Protein AF-A0A1U7IYZ2-F1 (afdb_monomer_lite)

Secondary structure (DSSP, 8-state):
--HHHHHHHHHTT---EEE--SSHHHHHHHHHHHHHSTTPEEE--SBSSSHHHHHH-TTPPB-HHHHHTHHHHHHHHHHHHHHHTT--HHHHHHHHHHHHHHHTTPPPPHHHHHHHHHHHHTPPPS-----------------------

Structure (mmCIF, N/CA/C/O backbone):
data_AF-A0A1U7IYZ2-F1
#
_entry.id   AF-A0A1U7IYZ2-F1
#
loop_
_atom_site.group_PDB
_atom_site.id
_atom_site.type_symbol
_atom_site.label_atom_id
_atom_site.label_alt_id
_atom_site.label_comp_id
_atom_site.label_asym_id
_atom_site.label_entity_id
_atom_site.label_seq_id
_atom_site.pdbx_PDB_ins_code
_atom_site.Cartn_x
_atom_site.Cartn_y
_atom_site.Cartn_z
_atom_site.occupancy
_atom_site.B_iso_or_equiv
_atom_site.auth_seq_id
_atom_site.auth_comp_id
_atom_site.auth_asym_id
_atom_site.auth_atom_id
_atom_site.pdbx_PDB_model_num
ATOM 1 N N . MET A 1 1 ? 8.495 -15.330 1.057 1.00 73.81 1 MET A N 1
ATOM 2 C CA . MET A 1 1 ? 7.970 -14.806 -0.222 1.00 73.81 1 MET A CA 1
ATOM 3 C C . MET A 1 1 ? 9.163 -14.401 -1.094 1.00 73.81 1 MET A C 1
ATOM 5 O O . MET A 1 1 ? 10.067 -13.788 -0.536 1.00 73.81 1 MET A O 1
ATOM 9 N N . PRO A 1 2 ? 9.247 -14.772 -2.387 1.00 88.88 2 PRO A N 1
ATOM 10 C CA . PRO A 1 2 ? 10.456 -14.579 -3.202 1.00 88.88 2 PRO A CA 1
ATOM 11 C C . PRO A 1 2 ? 10.531 -13.169 -3.823 1.00 88.88 2 PRO A C 1
ATOM 13 O O . PRO A 1 2 ? 10.256 -12.978 -5.004 1.00 88.88 2 PRO A O 1
ATOM 16 N N . THR A 1 3 ? 10.891 -12.163 -3.025 1.00 93.06 3 THR A N 1
ATOM 17 C CA . THR A 1 3 ? 10.863 -10.737 -3.417 1.00 93.06 3 THR A CA 1
ATOM 18 C C . THR A 1 3 ? 11.732 -10.412 -4.629 1.00 93.06 3 THR A C 1
ATOM 20 O O . THR A 1 3 ? 11.308 -9.652 -5.494 1.00 93.06 3 THR A O 1
ATOM 23 N N . GLU A 1 4 ? 12.913 -11.019 -4.743 1.00 94.00 4 GLU A N 1
ATOM 24 C CA . GLU A 1 4 ? 13.823 -10.767 -5.869 1.00 94.00 4 GLU A CA 1
ATOM 25 C C . GLU A 1 4 ? 13.253 -11.242 -7.208 1.00 94.00 4 GLU A C 1
ATOM 27 O O . GLU A 1 4 ? 13.394 -10.554 -8.217 1.00 94.00 4 GLU A O 1
ATOM 32 N N . ALA A 1 5 ? 12.530 -12.366 -7.215 1.00 94.50 5 ALA A N 1
ATOM 33 C CA . ALA A 1 5 ? 11.843 -12.839 -8.413 1.00 94.50 5 ALA A CA 1
ATOM 34 C C . ALA A 1 5 ? 10.744 -11.857 -8.850 1.00 94.50 5 ALA A C 1
ATOM 36 O O . ALA A 1 5 ? 10.621 -11.556 -10.034 1.00 94.50 5 ALA A O 1
ATOM 37 N N . LEU A 1 6 ? 9.995 -11.289 -7.898 1.00 95.00 6 LEU A N 1
ATOM 38 C CA . LEU A 1 6 ? 8.953 -10.302 -8.203 1.00 95.00 6 LEU A CA 1
ATOM 39 C C . LEU A 1 6 ? 9.535 -8.994 -8.754 1.00 95.00 6 LEU A C 1
ATOM 41 O O . LEU A 1 6 ? 9.005 -8.442 -9.715 1.00 95.00 6 LEU A O 1
ATOM 45 N N . LYS A 1 7 ? 10.666 -8.526 -8.210 1.00 93.88 7 LYS A N 1
ATOM 46 C CA . LYS A 1 7 ? 11.381 -7.360 -8.757 1.00 93.88 7 LYS A CA 1
ATOM 47 C C . LYS A 1 7 ? 11.827 -7.584 -10.200 1.00 93.88 7 LYS A C 1
ATOM 49 O O . LYS A 1 7 ? 11.795 -6.652 -10.998 1.00 93.88 7 LYS A O 1
ATOM 54 N N . ILE A 1 8 ? 12.259 -8.802 -10.544 1.00 95.44 8 ILE A N 1
ATOM 55 C CA . ILE A 1 8 ? 12.624 -9.147 -11.925 1.00 95.44 8 ILE A CA 1
ATOM 56 C C . ILE A 1 8 ? 11.409 -9.006 -12.843 1.00 95.44 8 ILE A C 1
ATOM 58 O O . ILE A 1 8 ? 11.527 -8.338 -13.864 1.00 95.44 8 ILE A O 1
ATOM 62 N N . VAL A 1 9 ? 10.249 -9.547 -12.453 1.00 95.19 9 VAL A N 1
ATOM 63 C CA . VAL A 1 9 ? 9.007 -9.429 -13.237 1.00 95.19 9 VAL A CA 1
ATOM 64 C C . VAL A 1 9 ? 8.668 -7.965 -13.519 1.00 95.19 9 VAL A C 1
ATOM 66 O O . VAL A 1 9 ? 8.446 -7.613 -14.675 1.00 95.19 9 VAL A O 1
ATOM 69 N N . LEU A 1 10 ? 8.712 -7.102 -12.498 1.00 92.50 10 LEU A N 1
ATOM 70 C CA . LEU A 1 10 ? 8.442 -5.669 -12.662 1.00 92.50 10 LEU A CA 1
ATOM 71 C C . LEU A 1 10 ? 9.448 -4.986 -13.601 1.00 92.50 10 LEU A C 1
ATOM 73 O O . LEU A 1 10 ? 9.054 -4.229 -14.484 1.00 92.50 10 LEU A O 1
ATOM 77 N N . ARG A 1 11 ? 10.749 -5.287 -13.477 1.00 92.25 11 ARG A N 1
ATOM 78 C CA . ARG A 1 11 ? 11.783 -4.744 -14.383 1.00 92.25 11 ARG A CA 1
ATOM 79 C C . ARG A 1 11 ? 11.625 -5.214 -15.827 1.00 92.25 11 ARG A C 1
ATOM 81 O O . ARG A 1 11 ? 12.027 -4.503 -16.741 1.00 92.25 11 ARG A O 1
ATOM 88 N N . SER A 1 12 ? 11.047 -6.393 -16.033 1.00 94.25 12 SER A N 1
ATOM 89 C CA . SER A 1 12 ? 10.710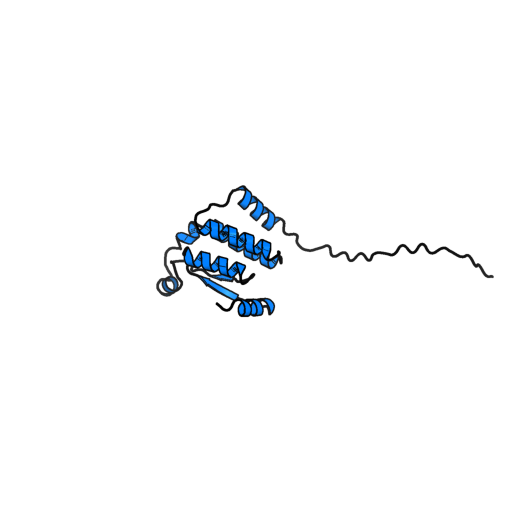 -6.919 -17.358 1.00 94.25 12 SER A CA 1
ATOM 90 C C . SER A 1 12 ? 9.403 -6.347 -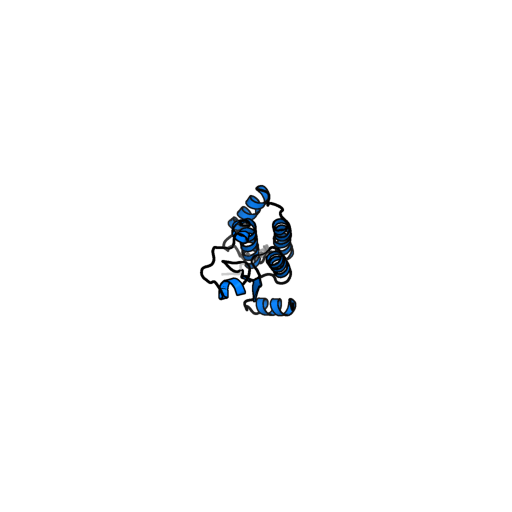17.924 1.00 94.25 12 SER A C 1
ATOM 92 O O . SER A 1 12 ? 8.986 -6.768 -18.999 1.00 94.25 12 SER A O 1
ATOM 94 N N . GLY A 1 13 ? 8.753 -5.407 -17.226 1.00 92.69 13 GLY A N 1
ATOM 95 C CA . GLY A 1 13 ? 7.476 -4.815 -17.633 1.00 92.69 13 GLY A CA 1
ATOM 96 C C . GLY A 1 13 ? 6.254 -5.677 -17.308 1.00 92.69 13 GLY A C 1
ATOM 97 O O . GLY A 1 13 ? 5.159 -5.388 -17.782 1.00 92.69 13 GLY A O 1
ATOM 98 N N . GLY A 1 14 ? 6.425 -6.743 -16.523 1.00 94.00 14 GLY A N 1
ATOM 99 C CA . GLY A 1 14 ? 5.319 -7.541 -16.008 1.00 94.00 14 GLY A CA 1
ATOM 100 C C . GLY A 1 14 ? 4.611 -6.860 -14.836 1.00 94.00 14 GLY A C 1
ATOM 101 O O . GLY A 1 14 ? 5.127 -5.919 -14.237 1.00 94.00 14 GLY A O 1
ATOM 102 N N . LEU A 1 15 ? 3.433 -7.377 -14.485 1.00 93.88 15 LEU A N 1
ATOM 103 C CA . LEU A 1 15 ? 2.626 -6.892 -13.367 1.00 93.88 15 LEU A CA 1
ATOM 104 C C . LEU A 1 15 ? 2.742 -7.844 -12.176 1.00 93.88 15 LEU A C 1
ATOM 106 O O . LEU A 1 15 ? 2.691 -9.065 -12.330 1.00 93.88 15 LEU A O 1
ATOM 110 N N . VAL A 1 16 ? 2.883 -7.278 -10.981 1.00 95.00 16 VAL A N 1
ATOM 111 C CA . VAL A 1 16 ? 2.871 -8.026 -9.723 1.00 95.00 16 VAL A CA 1
ATOM 112 C C . VAL A 1 16 ? 1.766 -7.449 -8.857 1.00 95.00 16 VAL A C 1
ATOM 114 O O . VAL A 1 16 ? 1.856 -6.301 -8.434 1.00 95.00 16 VAL A O 1
ATOM 117 N N . ALA A 1 17 ? 0.749 -8.259 -8.575 1.00 94.62 17 ALA A N 1
ATOM 118 C CA . ALA A 1 17 ? -0.338 -7.905 -7.674 1.00 94.62 17 ALA A CA 1
ATOM 119 C C . ALA A 1 17 ? -0.331 -8.824 -6.450 1.00 94.62 17 ALA A C 1
ATOM 121 O O . ALA A 1 17 ? -0.274 -10.048 -6.574 1.00 94.62 17 ALA A O 1
ATOM 122 N N . GLY A 1 18 ? -0.385 -8.225 -5.263 1.00 94.62 18 GLY A N 1
ATOM 123 C CA . GLY A 1 18 ? -0.597 -8.926 -4.003 1.00 94.62 18 GLY A CA 1
ATOM 124 C C . GLY A 1 18 ? -2.051 -8.796 -3.568 1.00 94.62 18 GLY A C 1
ATOM 125 O O . GLY A 1 18 ? -2.557 -7.683 -3.432 1.00 94.62 18 GLY A O 1
ATOM 126 N N . ALA A 1 19 ? -2.710 -9.929 -3.343 1.00 94.56 19 ALA A N 1
ATOM 127 C CA . ALA A 1 19 ? -4.037 -9.992 -2.748 1.00 94.56 19 ALA A CA 1
ATOM 128 C C . ALA A 1 19 ? -3.899 -10.129 -1.226 1.00 94.56 19 ALA A C 1
ATOM 130 O O . ALA A 1 19 ? -3.320 -11.101 -0.744 1.00 94.56 19 ALA A O 1
ATOM 131 N N . PHE A 1 20 ? -4.403 -9.144 -0.485 1.00 93.56 20 PHE A N 1
ATOM 132 C CA . PHE A 1 20 ? -4.315 -9.079 0.974 1.00 93.56 20 PHE A CA 1
ATOM 133 C C . PHE A 1 20 ? -5.708 -8.999 1.592 1.00 93.56 20 PHE A C 1
ATOM 135 O O . PHE A 1 20 ? -6.629 -8.448 0.987 1.00 93.56 20 PHE A O 1
ATOM 142 N N . ASP A 1 21 ? -5.841 -9.514 2.809 1.00 91.75 21 ASP A N 1
ATOM 143 C CA . ASP A 1 21 ? -7.072 -9.405 3.586 1.00 91.75 21 ASP A CA 1
ATOM 144 C C . ASP A 1 21 ? -7.308 -7.952 4.028 1.00 91.75 21 ASP A C 1
ATOM 146 O O . ASP A 1 21 ? -6.371 -7.190 4.278 1.00 91.75 21 ASP A O 1
ATOM 150 N N . ALA A 1 22 ? -8.575 -7.561 4.146 1.00 89.44 22 ALA A N 1
ATOM 151 C CA . ALA A 1 22 ? -9.038 -6.268 4.648 1.00 89.44 22 ALA A CA 1
ATOM 152 C C . ALA A 1 22 ? -9.035 -6.195 6.180 1.00 89.44 22 ALA A C 1
ATOM 154 O O . ALA A 1 22 ? -10.022 -5.805 6.805 1.00 89.44 22 ALA A O 1
ATOM 155 N N . ASP A 1 23 ? -7.897 -6.544 6.779 1.00 89.38 23 ASP A N 1
ATOM 156 C CA . ASP A 1 23 ? -7.632 -6.383 8.202 1.00 89.38 23 ASP A CA 1
ATOM 157 C C . ASP A 1 23 ? -6.253 -5.756 8.474 1.00 89.38 23 ASP A C 1
ATOM 159 O O . ASP A 1 23 ? -5.461 -5.478 7.570 1.00 89.38 23 ASP A O 1
ATOM 163 N N . VAL A 1 24 ? -5.964 -5.519 9.755 1.00 90.38 24 VAL A N 1
ATOM 164 C CA . VAL A 1 24 ? -4.703 -4.917 10.218 1.00 90.38 24 VAL A CA 1
ATOM 165 C C . VAL A 1 24 ? -3.484 -5.723 9.755 1.00 90.38 24 VAL A C 1
ATOM 167 O O . VAL A 1 24 ? -2.470 -5.141 9.367 1.00 90.38 24 VAL A O 1
ATOM 170 N N . ALA A 1 25 ? -3.553 -7.055 9.796 1.00 91.94 25 ALA A N 1
ATOM 171 C CA . ALA A 1 25 ? -2.424 -7.908 9.445 1.00 91.94 25 ALA A CA 1
ATOM 172 C C . ALA A 1 25 ? -2.176 -7.909 7.931 1.00 91.94 25 ALA A C 1
ATOM 174 O O . ALA A 1 25 ? -1.025 -7.769 7.503 1.00 91.94 25 ALA A O 1
ATOM 175 N N . GLY A 1 26 ? -3.245 -8.006 7.136 1.00 92.38 26 GLY A N 1
ATOM 176 C CA . GLY A 1 26 ? -3.207 -7.896 5.682 1.00 92.38 26 GLY A CA 1
ATOM 177 C C . GLY A 1 26 ? -2.620 -6.562 5.236 1.00 92.38 26 GLY A C 1
ATOM 178 O O . GLY A 1 26 ? -1.724 -6.531 4.392 1.00 92.38 26 GLY A O 1
ATOM 179 N N . GLU A 1 27 ? -3.010 -5.467 5.885 1.00 93.12 27 GLU A N 1
ATOM 180 C CA . GLU A 1 27 ? -2.484 -4.143 5.570 1.00 93.12 27 GLU A CA 1
ATOM 181 C C . GLU A 1 27 ? -1.001 -3.976 5.936 1.00 93.12 27 GLU A C 1
ATOM 183 O O . GLU A 1 27 ? -0.210 -3.464 5.139 1.00 93.12 27 GLU A O 1
ATOM 188 N N . LEU A 1 28 ? -0.580 -4.438 7.119 1.00 94.50 28 LEU A N 1
ATOM 189 C CA . LEU A 1 28 ? 0.839 -4.425 7.495 1.00 94.50 28 LEU A CA 1
ATOM 190 C C . LEU A 1 28 ? 1.684 -5.238 6.510 1.00 94.50 28 LEU A C 1
ATOM 192 O O . LEU A 1 28 ? 2.807 -4.841 6.179 1.00 94.50 28 LEU A O 1
ATOM 196 N N . MET A 1 29 ? 1.150 -6.366 6.038 1.00 94.94 29 MET A N 1
ATOM 197 C CA . MET A 1 29 ? 1.818 -7.185 5.038 1.00 94.94 29 MET A CA 1
ATOM 198 C C . MET A 1 29 ? 1.896 -6.459 3.692 1.00 94.94 29 MET A C 1
ATOM 200 O O . MET A 1 29 ? 2.973 -6.438 3.096 1.00 94.94 29 MET A O 1
ATOM 204 N N . ALA A 1 30 ? 0.817 -5.803 3.256 1.00 95.31 30 ALA A N 1
ATOM 205 C CA . ALA A 1 30 ? 0.794 -5.013 2.029 1.00 95.31 30 ALA A CA 1
ATOM 206 C C . ALA A 1 30 ? 1.8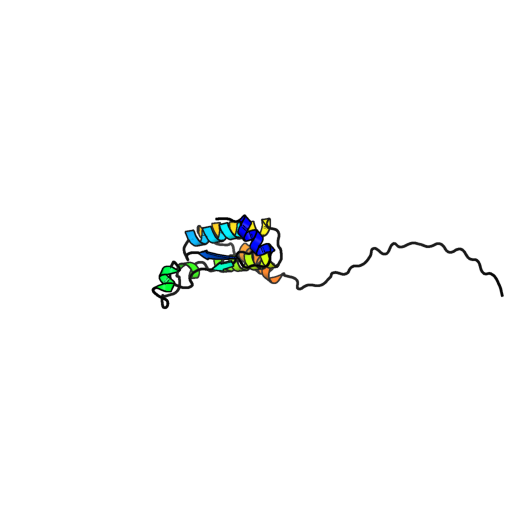66 -3.913 2.041 1.00 95.31 30 ALA A C 1
ATOM 208 O O . ALA A 1 30 ? 2.646 -3.796 1.097 1.00 95.31 30 ALA A O 1
ATOM 209 N N . TRP A 1 31 ? 1.992 -3.166 3.141 1.00 95.50 31 TRP A N 1
ATOM 210 C CA . TRP A 1 31 ? 3.010 -2.118 3.262 1.00 95.50 31 TRP A CA 1
ATOM 211 C C . TRP A 1 31 ? 4.435 -2.651 3.373 1.00 95.50 31 TRP A C 1
ATOM 213 O O . TRP A 1 31 ? 5.356 -2.072 2.799 1.00 95.50 31 TRP A O 1
ATOM 223 N N . ARG A 1 32 ? 4.640 -3.783 4.058 1.00 94.50 32 ARG A N 1
ATOM 224 C CA . ARG A 1 32 ? 5.937 -4.476 4.034 1.00 94.50 32 ARG A CA 1
ATOM 225 C C . ARG A 1 32 ? 6.300 -4.896 2.608 1.00 94.50 32 ARG A C 1
ATOM 227 O O . ARG A 1 32 ? 7.454 -4.754 2.212 1.00 94.50 32 ARG A O 1
ATOM 234 N N . MET A 1 33 ? 5.329 -5.394 1.849 1.00 94.81 33 MET A N 1
ATOM 235 C CA . MET A 1 33 ? 5.530 -5.799 0.464 1.00 94.81 33 MET A CA 1
ATOM 236 C C . MET A 1 33 ? 5.842 -4.616 -0.450 1.00 94.81 33 MET A C 1
ATOM 238 O O . MET A 1 33 ? 6.753 -4.731 -1.260 1.00 94.81 33 MET A O 1
ATOM 242 N N . ALA A 1 34 ? 5.175 -3.475 -0.274 1.00 93.88 34 ALA A N 1
ATOM 243 C CA . ALA A 1 34 ? 5.466 -2.249 -1.017 1.00 93.88 34 ALA A CA 1
ATOM 244 C C . ALA A 1 34 ? 6.908 -1.754 -0.813 1.00 93.88 34 ALA A C 1
ATOM 246 O O . ALA A 1 34 ? 7.554 -1.352 -1.777 1.00 93.88 34 ALA A O 1
ATOM 247 N N . GLN A 1 35 ? 7.441 -1.858 0.413 1.00 91.94 35 GLN A N 1
ATOM 248 C CA . GLN A 1 35 ? 8.852 -1.545 0.692 1.00 91.94 35 GLN A CA 1
ATOM 249 C C . GLN A 1 35 ? 9.806 -2.503 -0.020 1.00 91.94 35 GLN A C 1
ATOM 251 O O . GLN A 1 35 ? 10.846 -2.095 -0.520 1.00 91.94 35 GLN A O 1
ATOM 256 N N . GLN A 1 36 ? 9.480 -3.795 -0.032 1.00 92.44 36 GLN A N 1
ATOM 257 C CA . GLN A 1 36 ? 10.371 -4.818 -0.574 1.00 92.44 36 GLN A CA 1
ATOM 258 C C . GLN A 1 36 ? 10.276 -4.950 -2.090 1.00 92.44 36 GLN A C 1
ATOM 260 O O . GLN A 1 36 ? 11.229 -5.405 -2.710 1.00 92.44 36 GLN A O 1
ATOM 265 N N . VAL A 1 37 ? 9.135 -4.612 -2.683 1.00 93.00 37 VAL A N 1
ATOM 266 C CA . VAL A 1 37 ? 8.848 -4.751 -4.110 1.00 93.00 37 VAL A CA 1
ATOM 267 C C . VAL A 1 37 ? 8.169 -3.458 -4.587 1.00 93.00 37 VAL A C 1
ATOM 269 O O . VAL A 1 37 ? 6.945 -3.423 -4.735 1.00 93.00 37 VAL A O 1
ATOM 272 N N . PRO A 1 38 ? 8.944 -2.376 -4.803 1.00 89.62 38 PRO A N 1
ATOM 273 C CA . PRO A 1 38 ? 8.406 -1.118 -5.313 1.00 89.62 38 PRO A CA 1
ATOM 274 C C . PRO A 1 38 ? 7.683 -1.337 -6.645 1.00 89.62 38 PRO A C 1
ATOM 276 O O . PRO A 1 38 ? 8.256 -1.915 -7.565 1.00 89.62 38 PRO A O 1
ATOM 279 N N . GLY A 1 39 ? 6.428 -0.894 -6.737 1.00 88.81 39 GLY A N 1
ATOM 280 C CA . GLY A 1 39 ? 5.569 -1.119 -7.908 1.00 88.81 39 GLY A CA 1
ATOM 281 C C . GLY A 1 39 ? 4.626 -2.316 -7.812 1.00 88.81 39 GLY A C 1
ATOM 282 O O . GLY A 1 39 ? 3.893 -2.567 -8.762 1.00 88.81 39 GLY A O 1
ATOM 283 N N . ILE A 1 40 ? 4.592 -3.027 -6.681 1.00 94.25 40 ILE A N 1
ATOM 284 C CA . ILE A 1 40 ? 3.531 -4.003 -6.422 1.00 94.25 40 ILE A CA 1
ATOM 285 C C . ILE A 1 40 ? 2.154 -3.325 -6.363 1.00 94.25 40 ILE A C 1
ATOM 287 O O . ILE A 1 40 ? 1.953 -2.327 -5.664 1.00 94.25 40 ILE A O 1
ATOM 291 N N . GLU A 1 41 ? 1.180 -3.905 -7.058 1.00 93.62 41 GLU A N 1
ATOM 292 C CA . GLU A 1 41 ? -0.222 -3.541 -6.911 1.00 93.62 41 GLU A CA 1
ATOM 293 C C . GLU A 1 41 ? -0.823 -4.226 -5.686 1.00 93.62 41 GLU A C 1
ATOM 295 O O . GLU A 1 41 ? -0.576 -5.402 -5.412 1.00 93.62 41 GLU A O 1
ATOM 300 N N . ARG A 1 42 ? -1.650 -3.492 -4.942 1.00 93.38 42 ARG A N 1
ATOM 301 C CA . ARG A 1 42 ? -2.404 -4.049 -3.821 1.00 93.38 42 ARG A CA 1
ATOM 302 C C . ARG A 1 42 ? -3.835 -4.278 -4.238 1.00 93.38 42 ARG A C 1
ATOM 304 O O . ARG A 1 42 ? -4.539 -3.339 -4.604 1.00 93.38 42 ARG A O 1
ATOM 311 N N . LEU A 1 43 ? -4.265 -5.514 -4.059 1.00 92.12 43 LEU A N 1
ATOM 312 C CA . LEU A 1 43 ? -5.648 -5.925 -4.145 1.00 92.12 43 LEU A CA 1
ATOM 313 C C . LEU A 1 43 ? -6.137 -6.243 -2.737 1.00 92.12 43 LEU A C 1
ATOM 315 O O . LEU A 1 43 ? -5.459 -6.919 -1.965 1.00 92.12 43 LEU A O 1
ATOM 319 N N . MET A 1 44 ? -7.326 -5.758 -2.414 1.00 88.94 44 MET A N 1
ATOM 320 C CA . MET A 1 44 ? -8.024 -6.072 -1.173 1.00 88.94 44 MET A CA 1
ATOM 321 C C . MET A 1 44 ? -9.497 -6.307 -1.486 1.00 88.94 44 MET A C 1
ATOM 323 O O . MET A 1 44 ? -10.007 -5.692 -2.431 1.00 88.94 44 MET A O 1
ATOM 327 N N . PRO A 1 45 ? -10.191 -7.148 -0.707 1.00 88.62 45 PRO A N 1
ATOM 328 C CA . PRO A 1 45 ? -11.612 -7.353 -0.901 1.00 88.62 45 PRO A CA 1
ATOM 329 C C . PRO A 1 45 ? -12.361 -6.038 -0.630 1.00 88.62 45 PRO A C 1
ATOM 331 O O . PRO A 1 45 ? -12.069 -5.319 0.327 1.00 88.62 45 PRO A O 1
ATOM 334 N N . ASN A 1 46 ? -13.308 -5.693 -1.503 1.00 81.44 46 ASN A N 1
ATOM 335 C CA . ASN A 1 46 ? -14.144 -4.489 -1.388 1.00 81.44 46 ASN A CA 1
ATOM 336 C C . ASN A 1 46 ? -15.315 -4.667 -0.398 1.00 81.44 46 ASN A C 1
ATOM 338 O O . ASN A 1 46 ? -15.952 -3.691 0.008 1.00 81.44 46 ASN A O 1
ATOM 342 N N . GLN A 1 47 ? -15.590 -5.909 -0.008 1.00 81.12 47 GLN A N 1
ATOM 343 C CA . GLN A 1 47 ? -16.614 -6.339 0.937 1.00 81.12 47 GLN A CA 1
ATOM 344 C C . GLN A 1 47 ? -16.058 -7.500 1.759 1.00 81.12 47 GLN A C 1
ATOM 346 O O . GLN A 1 47 ? -15.216 -8.245 1.269 1.00 81.12 47 GLN A O 1
ATOM 351 N N . GLY A 1 48 ? -16.533 -7.670 2.990 1.00 80.19 48 GLY A N 1
ATOM 352 C CA . GLY A 1 48 ? -16.001 -8.714 3.867 1.00 80.19 48 GLY A CA 1
ATOM 353 C C . GLY A 1 48 ? -14.539 -8.489 4.269 1.00 80.19 48 GLY A C 1
ATOM 354 O O . GLY A 1 48 ? -13.914 -7.472 3.945 1.00 80.19 48 GLY A O 1
ATOM 355 N N . LYS A 1 49 ? -14.017 -9.428 5.052 1.00 83.38 49 LYS A N 1
ATOM 356 C CA . LYS A 1 49 ? -12.664 -9.393 5.604 1.00 83.38 49 LYS A CA 1
ATOM 357 C C . LYS A 1 49 ? -11.635 -9.971 4.636 1.00 83.38 49 LYS A C 1
ATOM 359 O O . LYS A 1 49 ? -10.559 -9.403 4.492 1.00 83.38 49 LYS A O 1
ATOM 364 N N . ASP A 1 50 ? -11.945 -11.086 3.989 1.00 87.06 50 ASP A N 1
ATOM 365 C CA . ASP A 1 50 ? -11.016 -11.820 3.129 1.00 87.06 50 ASP A CA 1
ATOM 366 C C . ASP A 1 50 ? -11.659 -12.203 1.787 1.00 87.06 50 ASP A C 1
ATOM 368 O O . ASP A 1 50 ? -12.855 -12.013 1.552 1.00 87.06 50 ASP A O 1
ATOM 372 N N . TRP A 1 51 ? -10.845 -12.727 0.869 1.00 88.00 51 TRP A N 1
ATOM 373 C CA . TRP A 1 51 ? -11.307 -13.114 -0.466 1.00 88.00 51 TRP A CA 1
ATOM 374 C C . TRP A 1 51 ? -12.254 -14.320 -0.462 1.00 88.00 51 TRP A C 1
ATOM 376 O O . TRP A 1 51 ? -13.077 -14.434 -1.369 1.00 88.00 51 TRP A O 1
ATOM 386 N N . ASN A 1 52 ? -12.191 -15.199 0.545 1.00 89.38 52 ASN A N 1
ATOM 387 C CA . ASN A 1 52 ? -13.126 -16.320 0.647 1.00 89.38 52 ASN A CA 1
ATOM 388 C C . ASN A 1 52 ? -14.529 -15.820 0.997 1.00 89.38 52 ASN A C 1
ATOM 390 O O . ASN A 1 52 ? -15.505 -16.290 0.415 1.00 89.38 52 ASN A O 1
ATOM 394 N N . GLU A 1 53 ? -14.641 -14.841 1.896 1.00 85.88 53 GLU A N 1
ATOM 395 C CA . GLU A 1 53 ? -15.921 -14.205 2.211 1.00 85.88 53 GLU A CA 1
ATOM 396 C C . GLU A 1 53 ? -16.550 -13.557 0.973 1.00 85.88 53 GLU A C 1
ATOM 398 O O . GLU A 1 53 ? -17.746 -13.740 0.748 1.00 85.88 53 GLU A O 1
ATOM 403 N N . VAL A 1 54 ? -15.752 -12.890 0.128 1.00 86.88 54 VAL A N 1
ATOM 404 C CA . VAL A 1 54 ? -16.226 -12.323 -1.151 1.00 86.88 54 VAL A CA 1
ATOM 405 C C . VAL A 1 54 ? -16.752 -13.409 -2.090 1.00 86.88 54 VAL A C 1
ATOM 407 O O . VAL A 1 54 ? -17.808 -13.240 -2.696 1.00 86.88 54 VAL A O 1
ATOM 410 N N . LEU A 1 55 ? -16.045 -14.537 -2.207 1.00 85.19 55 LEU A N 1
ATOM 411 C CA . LEU A 1 55 ? -16.453 -15.643 -3.080 1.00 85.19 55 LEU A CA 1
ATOM 412 C C . LEU A 1 55 ? -17.742 -16.325 -2.603 1.00 85.19 55 LEU A C 1
ATOM 414 O O . LEU A 1 55 ? -18.553 -16.750 -3.423 1.00 85.19 55 LEU A O 1
ATOM 418 N N . VAL A 1 56 ? -17.934 -16.440 -1.287 1.00 84.88 56 VAL A N 1
ATOM 419 C CA . VAL A 1 56 ? -19.108 -17.102 -0.695 1.00 84.88 56 VAL A CA 1
ATOM 420 C C . VAL A 1 56 ? -20.302 -16.149 -0.587 1.00 84.88 56 VAL A C 1
ATOM 422 O O . VAL A 1 56 ? -21.450 -16.594 -0.642 1.00 84.88 56 VAL A O 1
ATOM 425 N N . ARG A 1 57 ? -20.063 -14.844 -0.419 1.00 77.75 57 ARG A N 1
ATOM 426 C CA . ARG A 1 57 ? -21.095 -13.813 -0.235 1.00 77.75 57 ARG A CA 1
ATOM 427 C C . ARG A 1 57 ? -20.761 -12.553 -1.042 1.00 77.75 57 ARG A C 1
ATOM 429 O O . ARG A 1 57 ? -20.370 -11.542 -0.460 1.00 77.75 57 ARG A O 1
ATOM 436 N N . PRO A 1 58 ? -20.986 -12.575 -2.365 1.00 72.31 58 PRO A N 1
ATOM 437 C CA . PRO A 1 58 ? -20.666 -11.445 -3.239 1.00 72.31 58 PRO A CA 1
ATOM 438 C C . PRO A 1 58 ? -21.559 -10.204 -3.028 1.00 72.31 58 PRO A C 1
ATOM 440 O O . PRO A 1 58 ? -21.276 -9.156 -3.599 1.00 72.31 58 PRO A O 1
ATOM 443 N N . GLU A 1 59 ? -22.628 -10.308 -2.226 1.00 74.44 59 GLU A N 1
ATOM 444 C CA . GLU A 1 59 ? -23.531 -9.197 -1.870 1.00 74.44 59 GLU A CA 1
ATOM 445 C C . GLU A 1 59 ? -23.347 -8.705 -0.419 1.00 74.44 59 GLU A C 1
ATOM 447 O O . GLU A 1 59 ? -24.263 -8.159 0.198 1.00 74.44 59 GLU A O 1
ATOM 452 N N . GLY A 1 60 ? -22.171 -8.930 0.168 1.00 66.56 60 GLY A N 1
ATOM 453 C CA . GLY A 1 60 ? -21.855 -8.465 1.516 1.00 66.56 60 GLY A CA 1
ATOM 454 C C . GLY A 1 60 ? -21.886 -6.937 1.643 1.00 66.56 60 GLY A C 1
ATOM 455 O O . GLY A 1 60 ? -21.574 -6.187 0.719 1.00 66.56 60 GLY A O 1
ATOM 456 N N . THR A 1 61 ? -22.230 -6.428 2.824 1.00 64.50 61 THR A N 1
ATOM 457 C CA . THR A 1 61 ? -22.029 -5.007 3.124 1.00 64.50 61 THR A CA 1
ATOM 458 C C . THR A 1 61 ? -20.530 -4.684 3.158 1.00 64.50 61 THR A C 1
ATOM 460 O O . THR A 1 61 ? -19.708 -5.505 3.570 1.00 64.50 61 THR A O 1
ATOM 463 N N . GLY A 1 62 ? -20.167 -3.494 2.663 1.00 64.50 62 GLY A N 1
ATOM 464 C CA . GLY A 1 62 ? -18.775 -3.063 2.481 1.00 64.50 62 GLY A CA 1
ATOM 465 C C . GLY A 1 62 ? -17.903 -3.205 3.733 1.00 64.50 62 GLY A C 1
ATOM 466 O O . GLY A 1 62 ? -18.391 -3.250 4.861 1.00 64.50 62 GLY A O 1
ATOM 467 N N . ASN A 1 63 ? -16.586 -3.251 3.541 1.00 69.88 63 ASN A N 1
ATOM 468 C CA . ASN A 1 63 ? -15.651 -3.439 4.647 1.00 69.88 63 ASN A CA 1
ATOM 469 C C . ASN A 1 63 ? -15.550 -2.188 5.552 1.00 69.88 63 ASN A C 1
ATOM 471 O O . ASN A 1 63 ? -14.890 -1.187 5.261 1.00 69.88 63 ASN A O 1
ATOM 475 N N . SER A 1 64 ? -16.173 -2.252 6.729 1.00 69.19 64 SER A N 1
ATOM 476 C CA . SER A 1 64 ? -16.112 -1.175 7.733 1.00 69.19 64 SER A CA 1
ATOM 477 C C . SER A 1 64 ? -14.672 -0.752 8.068 1.00 69.19 64 SER A C 1
ATOM 479 O O . SER A 1 64 ? -14.396 0.423 8.332 1.00 69.19 64 SER A O 1
ATOM 481 N N . TRP A 1 65 ? -13.731 -1.697 7.990 1.00 75.06 65 TRP A N 1
ATOM 482 C CA . TRP A 1 65 ? -12.317 -1.451 8.227 1.00 75.06 65 TRP A CA 1
ATOM 483 C C . TRP A 1 65 ? -11.674 -0.546 7.166 1.00 75.06 65 TRP A C 1
ATOM 485 O O . TRP A 1 65 ? -11.090 0.469 7.535 1.00 75.06 65 TRP A O 1
ATOM 495 N N . GLN A 1 66 ? -11.819 -0.789 5.854 1.00 71.31 66 GLN A N 1
ATOM 496 C CA . GLN A 1 66 ? -11.235 0.168 4.900 1.00 71.31 66 GLN A CA 1
ATOM 497 C C . GLN A 1 66 ? -11.982 1.497 4.930 1.00 71.31 66 GLN A C 1
ATOM 499 O O . GLN A 1 66 ? -11.351 2.544 4.785 1.00 71.31 66 GLN A O 1
ATOM 504 N N . GLN A 1 67 ? -13.306 1.501 5.108 1.00 70.81 67 GLN A N 1
ATOM 505 C CA . GLN A 1 67 ? -14.076 2.748 5.165 1.00 70.81 67 GLN A CA 1
ATOM 506 C C . GLN A 1 67 ? -13.566 3.685 6.269 1.00 70.81 67 GLN A C 1
ATOM 508 O O . GLN A 1 67 ? -13.382 4.873 6.006 1.00 70.81 67 GLN A O 1
ATOM 513 N N . SER A 1 68 ? -13.243 3.139 7.444 1.00 72.62 68 SER A N 1
ATOM 514 C CA . SER A 1 68 ? -12.656 3.893 8.561 1.00 72.62 68 SER A CA 1
ATOM 515 C C . SER A 1 68 ? -11.202 4.331 8.335 1.00 72.62 68 SER A C 1
ATOM 517 O O . SER A 1 68 ? -10.755 5.279 8.973 1.00 72.62 68 SER A O 1
ATOM 519 N N . HIS A 1 69 ? -10.481 3.724 7.387 1.00 79.88 69 HIS A N 1
ATOM 520 C CA . HIS A 1 69 ? -9.066 4.004 7.123 1.00 79.88 69 HIS A CA 1
ATOM 521 C C . HIS A 1 69 ? -8.834 4.632 5.738 1.00 79.88 69 HIS A C 1
ATOM 523 O O . HIS A 1 69 ? -7.987 4.198 4.952 1.00 79.88 69 HIS A O 1
ATOM 529 N N . SER A 1 70 ? -9.571 5.700 5.418 1.00 81.44 70 SER A N 1
ATOM 530 C CA . SER A 1 70 ? -9.407 6.435 4.151 1.00 81.44 70 SER A CA 1
ATOM 531 C C . SER A 1 70 ? -7.992 6.982 3.934 1.00 81.44 70 SER A C 1
ATOM 533 O O . SER A 1 70 ? -7.553 7.107 2.792 1.00 81.44 70 SER A O 1
ATOM 535 N N . GLU A 1 71 ? -7.268 7.275 5.017 1.00 87.38 71 GLU A N 1
ATOM 536 C CA . GLU A 1 71 ? -5.869 7.723 4.989 1.00 87.38 71 GLU A CA 1
ATOM 537 C C . GLU A 1 71 ? -4.946 6.674 4.354 1.00 87.38 71 GLU A C 1
ATOM 539 O O . GLU A 1 71 ? -4.083 7.018 3.551 1.00 87.38 71 GLU A O 1
ATOM 544 N N . LEU A 1 72 ? -5.183 5.384 4.614 1.00 89.69 72 LEU A N 1
ATOM 545 C CA . LEU A 1 72 ? -4.395 4.293 4.034 1.00 89.69 72 LEU A CA 1
ATOM 546 C C . LEU A 1 72 ? -4.619 4.159 2.526 1.00 89.69 72 LEU A C 1
ATOM 548 O O . LEU A 1 72 ? -3.689 3.856 1.779 1.00 89.69 72 LEU A O 1
ATOM 552 N N . ARG A 1 73 ? -5.836 4.444 2.042 1.00 87.75 73 ARG A N 1
ATOM 553 C CA . ARG A 1 73 ? -6.092 4.539 0.595 1.00 87.75 73 ARG A CA 1
ATOM 554 C C . ARG A 1 73 ? -5.315 5.695 -0.035 1.00 87.75 73 ARG A C 1
ATOM 556 O O . ARG A 1 73 ? -4.742 5.518 -1.107 1.00 87.75 73 ARG A O 1
ATOM 563 N N . GLN A 1 74 ? -5.278 6.855 0.624 1.00 87.50 74 GLN A N 1
ATOM 564 C CA . GLN A 1 74 ? -4.531 8.022 0.139 1.00 87.50 74 GLN A CA 1
ATOM 565 C C . GLN A 1 74 ? -3.025 7.753 0.110 1.00 87.50 74 GLN A C 1
ATOM 567 O O . GLN A 1 74 ? -2.384 8.009 -0.908 1.00 87.50 74 GLN A O 1
ATOM 572 N N . LEU A 1 75 ? -2.478 7.170 1.178 1.00 91.50 75 LEU A N 1
ATOM 573 C CA . LEU A 1 75 ? -1.078 6.756 1.244 1.00 91.50 75 LEU A CA 1
ATOM 574 C C . LEU A 1 75 ? -0.733 5.769 0.128 1.00 91.50 75 LEU A C 1
ATOM 576 O O . LEU A 1 75 ? 0.308 5.911 -0.507 1.00 91.50 75 LEU A O 1
ATOM 580 N N . TRP A 1 76 ? -1.603 4.793 -0.157 1.00 92.12 76 TRP A N 1
ATOM 581 C CA . TRP A 1 76 ? -1.340 3.817 -1.220 1.00 92.12 76 TRP A CA 1
ATOM 582 C C . TRP A 1 76 ? -1.334 4.465 -2.603 1.00 92.12 76 TRP A C 1
ATOM 584 O O . TRP A 1 76 ? -0.454 4.195 -3.420 1.00 92.12 76 TRP A O 1
ATOM 594 N N . ARG A 1 77 ? -2.280 5.377 -2.854 1.00 89.75 77 ARG A N 1
ATOM 595 C CA . ARG A 1 77 ? -2.305 6.173 -4.086 1.00 89.75 77 ARG A CA 1
ATOM 596 C C . ARG A 1 77 ? -1.027 6.999 -4.234 1.00 89.75 77 ARG A C 1
ATOM 598 O O . ARG A 1 77 ? -0.457 7.045 -5.320 1.00 89.75 77 ARG A O 1
ATOM 605 N N . TRP A 1 78 ? -0.563 7.610 -3.147 1.00 89.12 78 TRP A N 1
ATOM 606 C CA . TRP A 1 78 ? 0.675 8.381 -3.142 1.00 89.12 78 TRP A CA 1
ATOM 607 C C . TRP A 1 78 ? 1.902 7.513 -3.413 1.00 89.12 78 TRP A C 1
ATOM 609 O O . TRP A 1 78 ? 2.707 7.868 -4.268 1.00 89.12 78 TRP A O 1
ATOM 619 N N . HIS A 1 79 ? 2.000 6.342 -2.781 1.00 91.69 79 HIS A N 1
ATOM 620 C CA . HIS A 1 79 ? 3.059 5.372 -3.060 1.00 91.69 79 HIS A CA 1
ATOM 621 C C . HIS A 1 79 ? 3.082 4.958 -4.542 1.00 91.69 79 HIS A C 1
ATOM 623 O O . HIS A 1 79 ? 4.145 4.924 -5.163 1.00 91.69 79 HIS A O 1
ATOM 629 N N . GLY A 1 80 ? 1.911 4.691 -5.132 1.00 90.31 80 GLY A N 1
ATOM 630 C CA . GLY A 1 80 ? 1.785 4.371 -6.556 1.00 90.31 80 GLY A CA 1
ATOM 631 C C . GLY A 1 80 ? 2.281 5.501 -7.460 1.00 90.31 80 GLY A C 1
ATOM 632 O O . GLY A 1 80 ? 3.110 5.271 -8.336 1.00 90.31 80 GLY A O 1
ATOM 633 N N . ILE A 1 81 ? 1.853 6.739 -7.202 1.00 89.25 81 ILE A N 1
ATOM 634 C CA . ILE A 1 81 ? 2.286 7.913 -7.977 1.00 89.25 81 ILE A CA 1
ATOM 635 C C . ILE A 1 81 ? 3.789 8.151 -7.823 1.00 89.25 81 ILE A C 1
ATOM 637 O O . ILE A 1 81 ? 4.488 8.326 -8.816 1.00 89.25 81 ILE A O 1
ATOM 641 N N . ALA A 1 82 ? 4.316 8.084 -6.601 1.00 88.75 82 ALA A N 1
ATOM 642 C CA . ALA A 1 82 ? 5.745 8.215 -6.345 1.00 88.75 82 ALA A CA 1
ATOM 643 C C . ALA A 1 82 ? 6.566 7.140 -7.079 1.00 88.75 82 ALA A C 1
ATOM 645 O O . ALA A 1 82 ? 7.654 7.434 -7.573 1.00 88.75 82 ALA A O 1
ATOM 646 N N . THR A 1 83 ? 6.027 5.924 -7.200 1.00 88.94 83 THR A N 1
ATOM 647 C CA . THR A 1 83 ? 6.652 4.848 -7.977 1.00 88.94 83 THR A CA 1
ATOM 648 C C . THR A 1 83 ? 6.670 5.179 -9.470 1.00 88.94 83 THR A C 1
ATOM 650 O O . THR A 1 83 ? 7.721 5.083 -10.097 1.00 88.94 83 THR A O 1
ATOM 653 N N . VAL A 1 84 ? 5.544 5.630 -10.039 1.00 87.88 84 VAL A N 1
ATOM 654 C CA . VAL A 1 84 ? 5.448 6.034 -11.458 1.00 87.88 84 VAL A CA 1
ATOM 655 C C . VAL A 1 84 ? 6.404 7.187 -11.778 1.00 87.88 84 VAL A C 1
ATOM 657 O O . VAL A 1 84 ? 7.065 7.184 -12.812 1.00 87.88 84 VAL A O 1
ATOM 660 N N . LEU A 1 85 ? 6.548 8.136 -10.854 1.00 86.69 85 LEU A N 1
ATOM 661 C CA . LEU A 1 85 ? 7.485 9.257 -10.962 1.00 86.69 85 LEU A CA 1
ATOM 662 C C . LEU A 1 85 ? 8.950 8.862 -10.722 1.00 86.69 85 LEU A C 1
ATOM 664 O O . LEU A 1 85 ? 9.815 9.736 -10.688 1.00 86.69 85 LEU A O 1
ATOM 668 N N . SER A 1 86 ? 9.241 7.573 -10.522 1.00 88.44 86 SER A N 1
ATOM 669 C CA . SER A 1 86 ? 10.586 7.065 -10.235 1.00 88.44 86 SER A CA 1
ATOM 670 C C . SER A 1 86 ? 11.253 7.784 -9.054 1.00 88.44 86 SER A C 1
ATOM 672 O O . SER A 1 86 ? 12.455 8.063 -9.071 1.00 88.44 86 SER A O 1
ATOM 674 N N . ARG A 1 87 ? 10.471 8.120 -8.015 1.00 87.75 87 ARG A N 1
ATOM 675 C CA . ARG A 1 87 ? 11.022 8.687 -6.778 1.00 87.75 87 ARG A CA 1
ATOM 676 C C . ARG A 1 87 ? 11.995 7.683 -6.139 1.00 87.75 87 ARG A C 1
ATOM 678 O O . ARG A 1 87 ? 11.793 6.475 -6.270 1.00 87.75 87 ARG A O 1
ATOM 685 N N . PRO A 1 88 ? 13.034 8.153 -5.424 1.00 88.38 88 PRO A N 1
ATOM 686 C CA . PRO A 1 88 ? 14.008 7.263 -4.798 1.00 88.38 88 PRO A CA 1
ATOM 687 C C . PRO A 1 88 ? 13.357 6.248 -3.849 1.00 88.38 88 PRO A C 1
ATOM 689 O O . PRO A 1 88 ? 12.414 6.580 -3.132 1.00 88.38 88 PRO A O 1
ATOM 692 N N . GLU A 1 89 ? 13.915 5.039 -3.765 1.00 86.69 89 GLU A N 1
ATOM 693 C CA . GLU A 1 89 ? 13.409 3.961 -2.897 1.00 86.69 89 GLU A CA 1
ATOM 694 C C . GLU A 1 89 ? 13.305 4.382 -1.421 1.00 86.69 89 GLU A C 1
ATOM 696 O O . GLU A 1 89 ? 12.366 3.996 -0.724 1.00 86.69 89 GLU A O 1
ATOM 701 N N . GLY A 1 90 ? 14.215 5.244 -0.950 1.00 86.81 90 GLY A N 1
ATOM 702 C CA . GLY A 1 90 ? 14.146 5.819 0.396 1.00 86.81 90 GLY A CA 1
ATOM 703 C C . GLY A 1 90 ? 12.875 6.643 0.636 1.00 86.81 90 GLY A C 1
ATOM 704 O O . GLY A 1 90 ? 12.294 6.565 1.714 1.00 86.81 90 GLY A O 1
ATOM 705 N N . TYR A 1 91 ? 12.393 7.368 -0.376 1.00 88.25 91 TYR A N 1
ATOM 706 C CA . TYR A 1 91 ? 11.136 8.115 -0.295 1.00 88.25 91 TYR A CA 1
ATOM 707 C C . TYR A 1 91 ? 9.930 7.166 -0.274 1.00 88.25 91 TYR A C 1
ATOM 709 O O . TYR A 1 91 ? 9.069 7.290 0.590 1.00 88.25 91 TYR A O 1
ATOM 717 N N . LEU A 1 92 ? 9.904 6.148 -1.142 1.00 90.31 92 LEU A N 1
ATOM 718 C CA . LEU A 1 92 ? 8.854 5.115 -1.127 1.00 90.31 92 LEU A CA 1
ATOM 719 C C . LEU A 1 92 ? 8.793 4.380 0.223 1.00 90.31 92 LEU A C 1
ATOM 721 O O . LEU A 1 92 ? 7.715 4.137 0.769 1.00 90.31 92 LEU A O 1
ATOM 725 N N . SER A 1 93 ? 9.963 4.104 0.803 1.00 87.81 93 SER A N 1
ATOM 726 C CA . SER A 1 93 ? 10.095 3.468 2.114 1.00 87.81 93 SER A CA 1
ATOM 727 C C . SER A 1 93 ? 9.498 4.312 3.238 1.00 87.81 93 SER A C 1
ATOM 729 O O . SER A 1 93 ? 8.824 3.749 4.103 1.00 87.81 93 SER A O 1
ATOM 731 N N . GLN A 1 94 ? 9.682 5.637 3.198 1.00 89.44 94 GLN A N 1
ATOM 732 C CA . GLN A 1 94 ? 9.080 6.572 4.156 1.00 89.44 94 GLN A CA 1
ATOM 733 C C . GLN A 1 94 ? 7.552 6.565 4.074 1.00 89.44 94 GLN A C 1
ATOM 735 O O . GLN A 1 94 ? 6.891 6.515 5.109 1.00 89.44 94 GLN A O 1
ATOM 740 N N . ILE A 1 95 ? 6.980 6.546 2.863 1.00 90.12 95 ILE A N 1
ATOM 741 C CA . ILE A 1 95 ? 5.520 6.459 2.683 1.00 90.12 95 ILE A CA 1
ATOM 742 C C . ILE A 1 95 ? 4.981 5.194 3.360 1.00 90.12 95 ILE A C 1
ATOM 744 O O . ILE A 1 95 ? 4.020 5.250 4.128 1.00 90.12 95 ILE A O 1
ATOM 748 N N . ALA A 1 96 ? 5.625 4.055 3.111 1.00 91.12 96 ALA A N 1
ATOM 749 C CA . ALA A 1 96 ? 5.212 2.786 3.692 1.00 91.12 96 ALA A CA 1
ATOM 750 C C . ALA A 1 96 ? 5.455 2.708 5.209 1.00 91.12 96 ALA A C 1
ATOM 752 O O . ALA A 1 96 ? 4.689 2.065 5.924 1.00 91.12 96 ALA A O 1
ATOM 753 N N . GLU A 1 97 ? 6.491 3.366 5.731 1.00 89.88 97 GLU A N 1
ATOM 754 C CA . GLU A 1 97 ? 6.722 3.467 7.172 1.00 89.88 97 GLU A CA 1
ATOM 755 C C . GLU A 1 97 ? 5.605 4.248 7.861 1.00 89.88 97 GLU A C 1
ATOM 757 O O . GLU A 1 97 ? 4.982 3.723 8.784 1.00 89.88 97 GLU A O 1
ATOM 762 N N . VAL A 1 98 ? 5.297 5.442 7.349 1.00 91.12 98 VAL A N 1
ATOM 763 C CA . VAL A 1 98 ? 4.181 6.269 7.818 1.00 91.12 98 VAL A CA 1
ATOM 764 C C . VAL A 1 98 ? 2.881 5.473 7.782 1.00 91.12 98 VAL A C 1
ATOM 766 O O . VAL A 1 98 ? 2.133 5.464 8.757 1.00 91.12 98 VAL A O 1
ATOM 769 N N . ALA A 1 99 ? 2.629 4.744 6.696 1.00 91.94 99 ALA A N 1
ATOM 770 C CA . ALA A 1 99 ? 1.423 3.948 6.580 1.00 91.94 99 ALA A CA 1
ATOM 771 C C . ALA A 1 99 ? 1.320 2.851 7.644 1.00 91.94 99 ALA A C 1
ATOM 773 O O . ALA A 1 99 ? 0.255 2.683 8.230 1.00 91.94 99 ALA A O 1
ATOM 774 N N . ARG A 1 100 ? 2.413 2.152 7.976 1.00 91.12 100 ARG A N 1
ATOM 775 C CA . ARG A 1 100 ? 2.400 1.159 9.066 1.00 91.12 100 ARG A CA 1
ATOM 776 C C . ARG A 1 100 ? 2.091 1.779 10.426 1.00 91.12 100 ARG A C 1
ATOM 778 O O . ARG A 1 100 ? 1.446 1.121 11.236 1.00 91.12 100 ARG A O 1
ATOM 785 N N . GLU A 1 101 ? 2.523 3.009 10.684 1.00 89.31 101 GLU A N 1
ATOM 786 C CA . GLU A 1 101 ? 2.151 3.718 11.914 1.00 89.31 101 GLU A CA 1
ATOM 787 C C . GLU A 1 101 ? 0.668 4.103 11.917 1.00 89.31 101 GLU A C 1
ATOM 789 O O . GLU A 1 101 ? 0.005 3.977 12.950 1.00 89.31 101 GLU A O 1
ATOM 794 N N . VAL A 1 102 ? 0.113 4.461 10.754 1.00 90.25 102 VAL A N 1
ATOM 795 C CA . VAL A 1 102 ? -1.331 4.695 10.602 1.00 90.25 102 VAL A CA 1
ATOM 796 C C . VAL A 1 102 ? -2.142 3.432 10.863 1.00 90.25 102 VAL A C 1
ATOM 798 O O . VAL A 1 102 ? -3.125 3.476 11.598 1.00 90.25 102 VAL A O 1
ATOM 801 N N . VAL A 1 103 ? -1.689 2.280 10.365 1.00 90.00 103 VAL A N 1
ATOM 802 C CA . VAL A 1 103 ? -2.327 0.980 10.638 1.00 90.00 103 VAL A CA 1
ATOM 803 C C . VAL A 1 103 ? -2.364 0.645 12.132 1.00 90.00 103 VAL A C 1
ATOM 805 O O . VAL A 1 103 ? -3.314 0.024 12.601 1.00 90.00 103 VAL A O 1
ATOM 808 N N . LYS A 1 104 ? -1.353 1.070 12.898 1.00 87.94 104 LYS A N 1
ATOM 809 C CA . LYS A 1 104 ? -1.290 0.876 14.357 1.00 87.94 104 LYS A CA 1
ATOM 810 C C . LYS A 1 104 ? -2.133 1.883 15.151 1.00 87.94 104 LYS A C 1
ATOM 812 O O . LYS A 1 104 ? -2.160 1.799 16.376 1.00 87.94 104 LYS A O 1
ATOM 817 N N . GLY A 1 105 ? -2.810 2.817 14.481 1.00 84.81 105 GLY A N 1
ATOM 818 C CA . GLY A 1 105 ? -3.713 3.790 15.100 1.00 84.81 105 GLY A CA 1
ATOM 819 C C . GLY A 1 105 ? -3.169 5.217 15.193 1.00 84.81 105 GLY A C 1
ATOM 820 O O . GLY A 1 105 ? -3.788 6.054 15.846 1.00 84.81 105 GLY A O 1
ATOM 821 N N . THR A 1 106 ? -2.037 5.527 14.552 1.00 85.81 106 THR A N 1
ATOM 822 C CA . THR A 1 106 ? -1.524 6.905 14.497 1.00 85.81 106 THR A CA 1
ATOM 823 C C . THR A 1 106 ? -2.237 7.688 13.397 1.00 85.81 106 THR A C 1
ATOM 825 O O . THR A 1 106 ? -2.203 7.309 12.238 1.00 85.81 106 THR A O 1
ATOM 828 N N . THR A 1 107 ? -2.859 8.820 13.704 1.00 81.88 107 THR A N 1
ATOM 829 C CA . THR A 1 107 ? -3.499 9.646 12.666 1.00 81.88 107 THR A CA 1
ATOM 830 C C . THR A 1 107 ? -2.484 10.528 11.947 1.00 81.88 107 THR A C 1
ATOM 832 O O . THR A 1 107 ? -1.629 11.142 12.594 1.00 81.88 107 THR A O 1
ATOM 835 N N . LEU A 1 108 ? -2.613 10.681 10.627 1.00 80.88 108 LEU A N 1
ATOM 836 C CA . LEU A 1 108 ? -1.789 11.640 9.888 1.00 80.88 108 LEU A CA 1
ATOM 837 C C . LEU A 1 108 ? -2.101 13.080 10.313 1.00 80.88 108 LEU A C 1
ATOM 839 O O . LEU A 1 108 ? -3.255 13.516 10.298 1.00 80.88 108 LEU A O 1
ATOM 843 N N . SER A 1 109 ? -1.060 13.859 10.615 1.00 79.94 109 SER A N 1
ATOM 844 C CA . SER A 1 109 ? -1.229 15.294 10.866 1.00 79.94 109 SER A CA 1
ATOM 845 C C . SER A 1 109 ? -1.744 16.021 9.615 1.00 79.94 109 SER A C 1
ATOM 847 O O . SER A 1 109 ? -1.403 15.662 8.487 1.00 79.94 109 SER A O 1
ATOM 849 N N . ASN A 1 110 ? -2.508 17.102 9.796 1.00 77.88 110 ASN A N 1
ATOM 850 C CA . ASN A 1 110 ? -2.996 17.917 8.673 1.00 77.88 110 ASN A CA 1
ATOM 851 C C . ASN A 1 110 ? -1.851 18.483 7.819 1.00 77.88 110 ASN A C 1
ATOM 853 O O . ASN A 1 110 ? -1.977 18.574 6.603 1.00 77.88 110 ASN A O 1
ATOM 857 N N . LYS A 1 111 ? -0.708 18.801 8.443 1.00 74.06 111 LYS A N 1
ATOM 858 C CA . LYS A 1 111 ? 0.503 19.232 7.734 1.00 74.06 111 LYS A CA 1
ATOM 859 C C . LYS A 1 111 ? 1.063 18.121 6.843 1.00 74.06 111 LYS A C 1
ATOM 861 O O . LYS A 1 111 ? 1.446 18.401 5.714 1.00 74.06 111 LYS A O 1
ATOM 866 N N . ALA A 1 112 ? 1.084 16.878 7.329 1.00 75.12 112 ALA A N 1
ATOM 867 C CA . ALA A 1 112 ? 1.513 15.727 6.537 1.00 75.12 112 ALA A CA 1
ATOM 868 C C . ALA A 1 112 ? 0.565 15.485 5.355 1.00 75.12 112 ALA A C 1
ATOM 870 O O . ALA A 1 112 ? 1.029 15.345 4.231 1.00 75.12 112 ALA A O 1
ATOM 871 N N . LYS A 1 113 ? -0.755 15.545 5.580 1.00 77.62 113 LYS A N 1
ATOM 872 C CA . LYS A 1 113 ? -1.758 15.439 4.506 1.00 77.62 113 LYS A CA 1
ATOM 873 C C . LYS A 1 113 ? -1.589 16.533 3.448 1.00 77.62 113 LYS A C 1
ATOM 875 O O . LYS A 1 113 ? -1.625 16.237 2.260 1.00 77.62 113 LYS A O 1
ATOM 880 N N . ALA A 1 114 ? -1.364 17.778 3.870 1.00 75.75 114 ALA A N 1
ATOM 881 C CA . ALA A 1 114 ? -1.144 18.898 2.958 1.00 75.75 114 ALA A CA 1
ATOM 882 C C . ALA A 1 114 ? 0.159 18.750 2.156 1.00 75.75 114 ALA A C 1
ATOM 884 O O . ALA A 1 114 ? 0.157 18.993 0.955 1.00 75.75 114 ALA A O 1
ATOM 885 N N . ALA A 1 115 ? 1.248 18.304 2.790 1.00 72.94 115 ALA A N 1
ATOM 886 C CA . ALA A 1 115 ? 2.509 18.035 2.099 1.00 72.94 115 ALA A CA 1
ATOM 887 C C . ALA A 1 115 ? 2.367 16.897 1.075 1.00 72.94 115 ALA A C 1
ATOM 889 O O . ALA A 1 115 ? 2.816 17.035 -0.056 1.00 72.94 115 ALA A O 1
ATOM 890 N N . MET A 1 116 ? 1.671 15.815 1.441 1.00 75.00 116 MET A N 1
ATOM 891 C CA . MET A 1 116 ? 1.350 14.716 0.524 1.00 75.00 116 MET A CA 1
ATOM 892 C C . MET A 1 116 ? 0.543 15.198 -0.681 1.00 75.00 116 MET A C 1
ATOM 894 O O . MET A 1 116 ? 0.85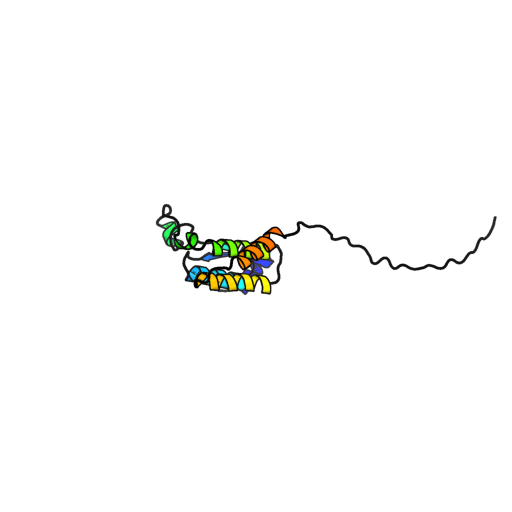6 14.851 -1.815 1.00 75.00 116 MET A O 1
ATOM 898 N N . GLN A 1 117 ? -0.491 16.007 -0.441 1.00 74.12 117 GLN A N 1
ATOM 899 C CA . GLN A 1 117 ? -1.333 16.555 -1.500 1.00 74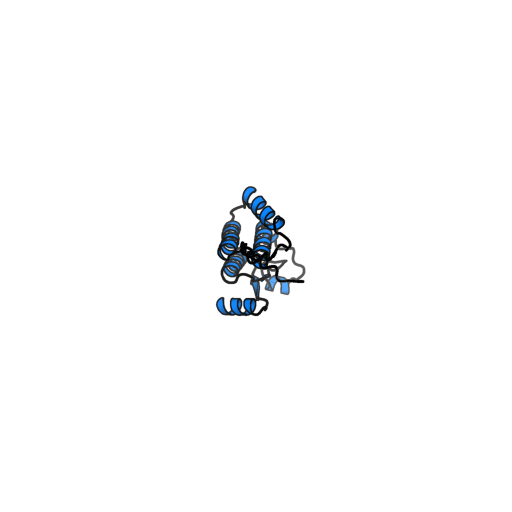.12 117 GLN A CA 1
ATOM 900 C C . GLN A 1 117 ? -0.539 17.492 -2.419 1.00 74.12 117 GLN A C 1
ATOM 902 O O . GLN A 1 117 ? -0.658 17.405 -3.638 1.00 74.12 117 GLN A O 1
ATOM 907 N N . TRP A 1 118 ? 0.326 18.329 -1.849 1.00 72.12 118 TRP A N 1
ATOM 908 C CA . TRP A 1 118 ? 1.198 19.209 -2.617 1.00 72.12 118 TRP A CA 1
ATOM 909 C C . TRP A 1 118 ? 2.194 18.428 -3.477 1.00 72.12 118 TRP A C 1
ATOM 911 O O . TRP A 1 118 ? 2.368 18.762 -4.642 1.00 72.12 118 TRP A O 1
ATOM 921 N N . ASP A 1 119 ? 2.806 17.363 -2.953 1.00 67.75 119 ASP A N 1
ATOM 922 C CA . ASP A 1 119 ? 3.718 16.497 -3.716 1.00 67.75 119 ASP A CA 1
ATOM 923 C C . ASP A 1 119 ? 3.009 15.778 -4.876 1.00 67.75 119 ASP A C 1
ATOM 925 O O . ASP A 1 119 ? 3.618 15.521 -5.918 1.00 67.75 119 ASP A O 1
ATOM 929 N N . LEU A 1 120 ? 1.722 15.459 -4.701 1.00 66.56 120 LEU A N 1
ATOM 930 C CA . LEU A 1 120 ? 0.870 14.880 -5.740 1.00 66.56 120 LEU A CA 1
ATOM 931 C C . LEU A 1 120 ? 0.550 15.891 -6.849 1.00 66.56 120 LEU A C 1
ATOM 933 O O . LEU A 1 120 ? 0.623 15.547 -8.026 1.00 66.56 120 LEU A O 1
ATOM 937 N N . GLU A 1 121 ? 0.201 17.121 -6.474 1.00 70.38 121 GLU A N 1
ATOM 938 C CA . GLU A 1 121 ? -0.204 18.194 -7.395 1.00 70.38 121 GLU A CA 1
ATOM 939 C C . GLU A 1 121 ? 0.984 18.876 -8.077 1.00 70.38 121 GLU A C 1
ATOM 941 O O . GLU A 1 121 ? 0.889 19.292 -9.226 1.00 70.38 121 GLU A O 1
ATOM 946 N N . SER A 1 122 ? 2.130 18.936 -7.403 1.00 61.81 122 SER A N 1
ATOM 947 C CA . SER A 1 122 ? 3.360 19.557 -7.905 1.00 61.81 122 SER A CA 1
ATOM 948 C C . SER A 1 122 ? 4.136 18.661 -8.871 1.00 61.81 122 SER A C 1
ATOM 950 O O . SER A 1 122 ? 5.330 18.879 -9.081 1.00 61.81 122 SER A O 1
ATOM 952 N N . SER A 1 123 ? 3.501 17.639 -9.454 1.00 51.88 123 SER A N 1
ATOM 953 C CA . SER A 1 123 ? 4.118 16.877 -10.540 1.00 51.88 123 SER A CA 1
ATOM 954 C C . SER A 1 123 ? 4.187 17.738 -11.801 1.00 51.88 123 SER A C 1
ATOM 956 O O . SER A 1 123 ? 3.143 18.146 -12.309 1.00 51.88 123 SER A O 1
ATOM 958 N N . PRO A 1 124 ? 5.387 18.013 -12.335 1.00 50.59 124 PRO A N 1
ATOM 959 C CA . PRO A 1 124 ? 5.510 18.648 -13.631 1.00 50.59 124 PRO A CA 1
ATOM 960 C C . PRO A 1 124 ? 5.250 17.607 -14.726 1.00 50.59 124 PRO A C 1
ATOM 962 O O . PRO A 1 124 ? 5.946 16.592 -14.801 1.00 50.59 124 PRO A O 1
ATOM 965 N N . ASP A 1 125 ? 4.291 17.890 -15.606 1.00 45.03 125 ASP A N 1
ATOM 966 C CA . ASP A 1 125 ? 4.318 17.349 -16.963 1.00 45.03 125 ASP A CA 1
ATOM 967 C C . ASP A 1 125 ? 5.620 17.797 -17.651 1.00 45.03 125 ASP A C 1
ATOM 969 O O . ASP A 1 125 ? 6.112 18.916 -17.479 1.00 45.03 125 ASP A O 1
ATOM 973 N N . ALA A 1 126 ? 6.212 16.878 -18.403 1.00 47.31 126 ALA A N 1
ATOM 974 C CA . ALA A 1 126 ? 7.495 17.020 -19.069 1.00 47.31 126 ALA A CA 1
ATOM 975 C C . ALA A 1 126 ? 7.581 18.254 -19.985 1.00 47.31 126 ALA A C 1
ATOM 977 O O . ALA A 1 126 ? 6.805 18.356 -20.926 1.00 47.31 126 ALA A O 1
ATOM 978 N N . THR A 1 127 ? 8.589 19.121 -19.806 1.00 42.00 127 THR A N 1
ATOM 979 C CA . THR A 1 127 ? 9.555 19.532 -20.858 1.00 42.00 127 THR A CA 1
ATOM 980 C C . THR A 1 127 ? 10.520 20.617 -20.369 1.00 42.00 127 THR A C 1
ATOM 982 O O . THR A 1 127 ? 10.196 21.796 -20.289 1.00 42.00 127 THR A O 1
ATOM 985 N N . SER A 1 128 ? 11.774 20.230 -20.145 1.00 35.50 128 SER A N 1
ATOM 986 C CA . SER A 1 128 ? 12.928 20.922 -20.737 1.00 35.50 128 SER A CA 1
ATOM 987 C C . SER A 1 128 ? 14.158 20.038 -20.592 1.00 35.50 128 SER A C 1
ATOM 989 O O . SER A 1 128 ? 15.077 20.301 -19.823 1.00 35.50 128 SER A O 1
ATOM 991 N N . GLN A 1 129 ? 14.191 18.982 -21.405 1.00 37.72 129 GLN A N 1
ATOM 992 C CA . GLN A 1 129 ? 15.434 18.718 -22.112 1.00 37.72 129 GLN A CA 1
ATOM 993 C C . GLN A 1 129 ? 15.602 19.855 -23.128 1.00 37.72 129 GLN A C 1
ATOM 995 O O . GLN A 1 129 ? 15.087 19.787 -24.238 1.00 37.72 129 GLN A O 1
ATOM 1000 N N . GLN A 1 130 ? 16.300 20.919 -22.742 1.00 32.91 130 GLN A N 1
ATOM 1001 C CA . GLN A 1 130 ? 17.149 21.606 -23.702 1.00 32.91 130 GLN A CA 1
ATOM 1002 C C . GLN A 1 130 ? 18.546 21.050 -23.491 1.00 32.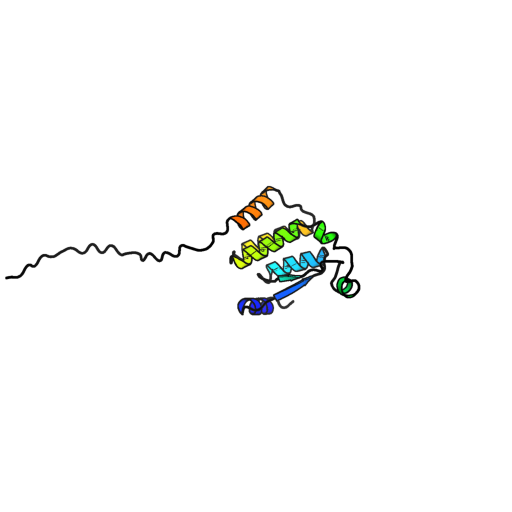91 130 GLN A C 1
ATOM 1004 O O . GLN A 1 130 ? 19.255 21.406 -22.551 1.00 32.91 130 GLN A O 1
ATOM 1009 N N . GLY A 1 131 ? 18.925 20.139 -24.387 1.00 37.59 131 GLY A N 1
ATOM 1010 C CA . GLY A 1 131 ? 20.319 20.001 -24.751 1.00 37.59 131 GLY A CA 1
ATOM 1011 C C . GLY A 1 131 ? 20.779 21.342 -25.310 1.00 37.59 131 GLY A C 1
ATOM 1012 O O . GLY A 1 131 ? 20.608 21.614 -26.491 1.00 37.59 131 GLY A O 1
ATOM 1013 N N . THR A 1 132 ? 21.342 22.181 -24.448 1.00 32.91 132 THR A N 1
ATOM 1014 C CA . THR A 1 132 ? 22.198 23.280 -24.874 1.00 32.91 132 THR A CA 1
ATOM 1015 C C . THR A 1 132 ? 23.616 22.820 -24.613 1.00 32.91 132 THR A C 1
ATOM 1017 O O . THR A 1 132 ? 24.132 22.878 -23.499 1.00 32.91 132 THR A O 1
ATOM 1020 N N . THR A 1 133 ? 24.209 22.279 -25.671 1.00 36.19 133 THR A N 1
ATOM 1021 C CA . THR A 1 133 ? 25.645 22.179 -25.909 1.00 36.19 133 THR A CA 1
ATOM 1022 C C . THR A 1 133 ? 26.392 23.297 -25.169 1.00 36.19 133 THR A C 1
ATOM 1024 O O . THR A 1 133 ? 26.036 24.463 -25.365 1.00 36.19 133 THR A O 1
ATOM 1027 N N . PRO A 1 134 ? 27.438 23.026 -24.365 1.00 37.19 134 PRO A N 1
ATOM 1028 C CA . PRO A 1 134 ? 28.352 24.085 -23.976 1.00 37.19 134 PRO A CA 1
ATOM 1029 C C . PRO A 1 134 ? 29.076 24.523 -25.250 1.00 37.19 134 PRO A C 1
ATOM 1031 O O . PRO A 1 134 ? 30.051 23.913 -25.685 1.00 37.19 134 PRO A O 1
ATOM 1034 N N . GLY A 1 135 ? 28.530 25.554 -25.895 1.00 32.53 135 GLY A N 1
ATOM 1035 C CA . GLY A 1 135 ? 29.186 26.297 -26.951 1.00 32.53 135 GLY A CA 1
ATOM 1036 C C . GLY A 1 135 ? 30.469 26.861 -26.373 1.00 32.53 135 GLY A C 1
ATOM 1037 O O . GLY A 1 135 ? 30.467 27.875 -25.679 1.00 32.53 135 GLY A O 1
ATOM 1038 N N . ILE A 1 136 ? 31.561 26.149 -26.626 1.00 37.25 136 ILE A N 1
ATOM 1039 C CA . ILE A 1 136 ? 32.917 26.625 -26.433 1.00 37.25 136 ILE A CA 1
ATOM 1040 C C . ILE A 1 136 ? 33.010 27.927 -27.228 1.00 37.25 136 ILE A C 1
ATOM 1042 O O . ILE A 1 136 ? 33.020 27.923 -28.458 1.00 37.25 136 ILE A O 1
ATOM 1046 N N . LEU A 1 137 ? 33.047 29.050 -26.512 1.00 34.22 137 LEU A N 1
ATOM 1047 C CA . LEU A 1 137 ? 33.376 30.355 -27.061 1.00 34.22 137 LEU A CA 1
ATOM 1048 C C . LEU A 1 137 ? 34.863 30.333 -27.439 1.00 34.22 137 LEU A C 1
ATOM 1050 O O . LEU A 1 137 ? 35.723 30.828 -26.710 1.00 34.22 137 LEU A O 1
ATOM 1054 N N . VAL A 1 138 ? 35.184 29.713 -28.576 1.00 36.31 138 VAL A N 1
ATOM 1055 C CA . VAL A 1 138 ? 36.487 29.867 -29.217 1.00 36.31 138 VAL A CA 1
ATOM 1056 C C . VAL A 1 138 ? 36.515 31.278 -29.786 1.00 36.31 138 VAL A C 1
ATOM 1058 O O . VAL A 1 138 ? 35.943 31.574 -30.831 1.00 36.31 138 VAL A O 1
ATOM 1061 N N . LYS A 1 139 ? 37.171 32.179 -29.055 1.00 37.22 139 LYS A N 1
ATOM 1062 C CA . LYS A 1 139 ? 37.556 33.503 -29.537 1.00 37.22 139 LYS A CA 1
ATOM 1063 C C . LYS A 1 139 ? 38.645 33.321 -30.597 1.00 37.22 139 LYS A C 1
ATOM 1065 O O . LYS A 1 139 ? 39.834 33.404 -30.295 1.00 37.22 139 LYS A O 1
ATOM 1070 N N . THR A 1 140 ? 38.250 33.027 -31.831 1.00 36.88 140 THR A N 1
ATOM 1071 C CA . THR A 1 140 ? 39.186 32.917 -32.951 1.00 36.88 140 THR A CA 1
ATOM 1072 C C . THR A 1 140 ? 39.669 34.316 -33.322 1.00 36.88 140 THR A C 1
ATOM 1074 O O . THR A 1 140 ? 38.908 35.156 -33.798 1.00 36.88 140 THR A O 1
ATOM 1077 N N . ARG A 1 141 ? 40.949 34.582 -33.047 1.00 34.03 141 ARG A N 1
ATOM 1078 C CA . ARG A 1 141 ? 41.682 35.736 -33.572 1.00 34.03 141 ARG A CA 1
ATOM 1079 C C . ARG A 1 141 ? 41.683 35.662 -35.101 1.00 34.03 141 ARG A C 1
ATOM 1081 O O . ARG A 1 141 ? 42.062 34.635 -35.655 1.00 34.03 141 ARG A O 1
ATOM 1088 N N . GLN A 1 142 ? 41.304 36.755 -35.760 1.00 41.94 142 GLN A N 1
ATOM 1089 C CA . GLN A 1 142 ? 41.620 36.983 -37.170 1.00 41.94 142 GLN A CA 1
ATOM 1090 C C . GLN A 1 142 ? 43.142 37.016 -37.364 1.00 41.94 142 GLN A C 1
ATOM 1092 O O . GLN A 1 142 ? 43.852 37.628 -36.561 1.00 41.94 142 GLN A O 1
ATOM 1097 N N . PRO A 1 143 ? 43.623 36.467 -38.483 1.00 41.66 143 PRO A N 1
ATOM 1098 C CA . PRO A 1 143 ? 44.654 37.130 -39.255 1.00 41.66 143 PRO A CA 1
ATOM 1099 C C . PRO A 1 143 ? 44.119 37.485 -40.645 1.00 41.66 143 PRO A C 1
ATOM 1101 O O . PRO A 1 143 ? 43.640 36.644 -41.401 1.00 41.66 143 PRO A O 1
ATOM 1104 N N . SER A 1 144 ? 44.214 38.775 -40.941 1.00 45.66 144 SER A N 1
ATOM 1105 C CA . SER A 1 144 ? 44.116 39.385 -42.260 1.00 45.66 144 SER A CA 1
ATOM 1106 C C . SER A 1 144 ? 45.110 38.763 -43.242 1.00 45.66 144 SER A C 1
ATOM 1108 O O . SER A 1 144 ? 46.302 38.713 -42.940 1.00 45.66 144 SER A O 1
ATOM 1110 N N . LEU A 1 145 ? 44.637 38.385 -44.427 1.00 38.38 145 LEU A N 1
ATOM 1111 C CA . LEU A 1 145 ? 45.449 38.262 -45.637 1.00 38.38 145 LEU A CA 1
ATOM 1112 C C . LEU A 1 145 ? 44.520 38.436 -46.839 1.00 38.38 145 LEU A C 1
ATOM 1114 O O . LEU A 1 145 ? 43.845 37.506 -47.271 1.00 38.38 145 LEU A O 1
ATOM 1118 N N . ASP A 1 146 ? 44.460 39.679 -47.305 1.00 40.09 146 ASP A N 1
ATOM 1119 C CA . ASP A 1 146 ? 43.841 40.066 -48.563 1.00 40.09 146 ASP A CA 1
ATOM 1120 C C . ASP A 1 146 ? 44.907 39.910 -49.657 1.00 40.09 146 ASP A C 1
ATOM 1122 O O . ASP A 1 146 ? 45.973 40.530 -49.601 1.00 40.09 146 ASP A O 1
ATOM 1126 N N . LEU A 1 147 ? 44.656 39.006 -50.601 1.00 41.16 147 LEU A N 1
ATOM 1127 C CA . LEU A 1 147 ? 45.471 38.774 -51.788 1.00 41.16 147 LEU A CA 1
ATOM 1128 C C . LEU A 1 147 ? 44.559 38.930 -53.004 1.00 41.16 147 LEU A C 1
ATOM 1130 O O . LEU A 1 147 ? 43.905 37.981 -53.420 1.00 41.16 147 LEU A O 1
ATOM 1134 N N . GLY A 1 148 ? 44.585 40.135 -53.569 1.00 41.47 148 GLY A N 1
ATOM 1135 C CA . GLY A 1 148 ? 44.516 40.394 -55.005 1.00 41.47 148 GLY A CA 1
ATOM 1136 C C . GLY A 1 148 ? 43.200 40.105 -55.727 1.00 41.47 148 GLY A C 1
ATOM 1137 O O . GLY A 1 148 ? 42.865 38.956 -56.012 1.00 41.47 148 GLY A O 1
ATOM 1138 N N . ARG A 1 149 ? 42.596 41.174 -56.248 1.00 40.31 149 ARG A N 1
ATOM 1139 C CA . ARG A 1 149 ? 42.631 41.469 -57.690 1.00 40.31 149 ARG A CA 1
ATOM 1140 C C . ARG A 1 149 ? 42.367 42.941 -57.958 1.00 40.31 149 ARG A C 1
ATOM 1142 O O . ARG A 1 149 ? 41.512 43.513 -57.254 1.00 40.31 149 ARG A O 1
#

Foldseek 3Di:
DPLVVLLVCVVVVHAAEDEFWLALVSLLVVLVSCLSRPRYHYHYDQADGHPVCCVVCVPHDGDPSVVVVVVLVLLVVLSNVCSVVVPDSVVSNVSSVVSNVVSVPDDDDPVNVVVSVCVVVPDDDDDDPPPDDPPPPPPDDDDDDDDDD

Organism: NCBI:txid549789

pLDDT: mean 77.61, std 19.63, range [32.53, 95.5]

Sequence (149 aa):
MPTEALKIVLRSGGLVAGAFDADVAGELMAWRMAQQVPGIERLMPNQGKDWNEVLVRPEGTGNSWQQSHSELRQLWRWHGIATVLSRPEGYLSQIAEVAREVVKGTTLSNKAKAAMQWDLESSPDATSQQGTTPGILVKTRQPSLDLGR

Radius of gyration: 25.54 Å; chains: 1; bounding box: 69×59×73 Å